Protein AF-A0A6J7ZP43-F1 (afdb_monomer_lite)

Foldseek 3Di:
DPPPQAPVSVQVVVVVVAKDWDPDLDDDPQKKKKWFFAAPVRGTDFIWIADPVSWTWTDDPPDDIDTAHQCRQDDNPRGHGDTMIMHGND

Structure (mmCIF, N/CA/C/O backbone):
data_AF-A0A6J7ZP43-F1
#
_entry.id   AF-A0A6J7ZP43-F1
#
loop_
_atom_site.group_PDB
_atom_site.id
_atom_site.type_symbol
_atom_site.label_atom_id
_atom_site.label_alt_id
_atom_site.label_comp_id
_atom_site.label_asym_id
_atom_site.label_entity_id
_atom_site.label_seq_id
_atom_site.pdbx_PDB_ins_code
_atom_site.Cartn_x
_atom_site.Cartn_y
_atom_site.Cartn_z
_atom_site.occupancy
_atom_site.B_iso_or_equiv
_atom_site.auth_seq_id
_atom_site.auth_comp_id
_atom_site.auth_asym_id
_atom_site.auth_atom_id
_atom_site.pdbx_PDB_model_num
ATOM 1 N N . MET A 1 1 ? 12.358 -17.889 9.158 1.00 43.12 1 MET A N 1
ATOM 2 C CA . MET A 1 1 ? 11.368 -18.071 8.077 1.00 43.12 1 MET A CA 1
ATOM 3 C C . MET A 1 1 ? 11.938 -17.374 6.857 1.00 43.12 1 MET A C 1
ATOM 5 O O . MET A 1 1 ? 12.373 -16.241 7.043 1.00 43.12 1 MET A O 1
ATOM 9 N N . PRO A 1 2 ? 12.056 -18.023 5.686 1.00 45.25 2 PRO A N 1
ATOM 10 C CA . PRO A 1 2 ? 12.413 -17.294 4.473 1.00 45.25 2 PRO A CA 1
ATOM 11 C C . PRO A 1 2 ? 11.338 -16.222 4.261 1.00 45.25 2 PRO A C 1
ATOM 13 O O . PRO A 1 2 ? 10.148 -16.528 4.276 1.00 45.25 2 PRO A O 1
ATOM 16 N N . GLN A 1 3 ? 11.746 -14.957 4.212 1.00 54.75 3 GLN A N 1
ATOM 17 C CA . GLN A 1 3 ? 10.847 -13.856 3.889 1.00 54.75 3 GLN A CA 1
ATOM 18 C C . GLN A 1 3 ? 10.587 -13.963 2.393 1.00 54.75 3 GLN A C 1
ATOM 20 O O . GLN A 1 3 ? 11.390 -13.507 1.590 1.00 54.75 3 GLN A O 1
ATOM 25 N N . GLU A 1 4 ? 9.523 -14.660 2.008 1.00 59.47 4 GLU A N 1
ATOM 26 C CA . GLU A 1 4 ? 9.027 -14.571 0.642 1.00 59.47 4 GLU A CA 1
ATOM 27 C C . GLU A 1 4 ? 8.609 -13.118 0.419 1.00 59.47 4 GLU A C 1
ATOM 29 O O . GLU A 1 4 ? 7.595 -12.664 0.948 1.00 59.47 4 GLU A O 1
ATOM 34 N N . GLU A 1 5 ? 9.423 -12.373 -0.326 1.00 66.88 5 GLU A N 1
ATOM 35 C CA . GLU A 1 5 ? 9.178 -10.988 -0.736 1.00 66.88 5 GLU A CA 1
ATOM 36 C C . GLU A 1 5 ? 8.085 -10.960 -1.813 1.00 66.88 5 GLU A C 1
ATOM 38 O O . GLU A 1 5 ? 8.279 -10.502 -2.932 1.00 66.88 5 GLU A O 1
ATOM 43 N N . THR A 1 6 ? 6.922 -11.532 -1.504 1.00 82.06 6 THR A N 1
ATOM 44 C CA . THR A 1 6 ? 5.766 -11.568 -2.395 1.00 82.06 6 THR A CA 1
ATOM 45 C C . THR A 1 6 ? 4.662 -10.692 -1.836 1.00 82.06 6 THR A C 1
ATOM 47 O O . THR A 1 6 ? 4.467 -10.583 -0.622 1.00 82.06 6 THR A O 1
ATOM 50 N N . ILE A 1 7 ? 3.876 -10.097 -2.732 1.00 84.50 7 ILE A N 1
ATOM 51 C CA . ILE A 1 7 ? 2.727 -9.286 -2.328 1.00 84.50 7 ILE A CA 1
ATOM 52 C C . ILE A 1 7 ? 1.748 -10.079 -1.453 1.00 84.50 7 ILE A C 1
ATOM 54 O O . ILE A 1 7 ? 1.205 -9.545 -0.491 1.00 84.50 7 ILE A O 1
ATOM 58 N N . ALA A 1 8 ? 1.578 -11.376 -1.729 1.00 86.62 8 ALA A N 1
ATOM 59 C CA . ALA A 1 8 ? 0.719 -12.259 -0.953 1.00 86.62 8 ALA A CA 1
ATOM 60 C C . ALA A 1 8 ? 1.205 -12.395 0.496 1.00 86.62 8 ALA A C 1
ATOM 62 O O . ALA A 1 8 ? 0.395 -12.278 1.413 1.00 86.62 8 ALA A O 1
ATOM 63 N N . ALA A 1 9 ? 2.511 -12.570 0.719 1.00 86.69 9 ALA A N 1
ATOM 64 C CA . ALA A 1 9 ? 3.078 -12.637 2.064 1.00 86.69 9 ALA A CA 1
ATOM 65 C C . ALA A 1 9 ? 2.881 -11.321 2.834 1.00 86.69 9 ALA A C 1
ATOM 67 O O . ALA A 1 9 ? 2.500 -1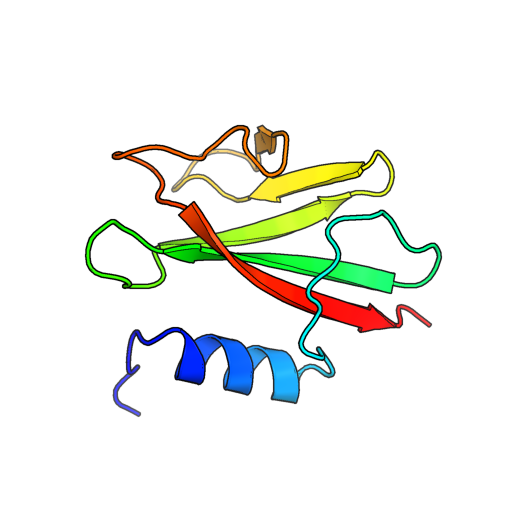1.346 4.005 1.00 86.69 9 ALA A O 1
ATOM 68 N N . TYR A 1 10 ? 3.054 -10.173 2.170 1.00 86.50 10 TYR A N 1
ATOM 69 C CA . TYR A 1 10 ? 2.778 -8.863 2.767 1.00 86.50 10 TYR A CA 1
ATOM 70 C C . TYR A 1 10 ? 1.296 -8.697 3.119 1.00 86.50 10 TYR A C 1
ATOM 72 O O . TYR A 1 10 ? 0.976 -8.278 4.231 1.00 86.50 10 TYR A O 1
ATOM 80 N N . ILE A 1 11 ? 0.387 -9.069 2.213 1.00 89.06 11 ILE A N 1
ATOM 81 C CA . ILE A 1 11 ? -1.060 -9.041 2.464 1.00 89.06 11 ILE A CA 1
ATOM 82 C C . ILE A 1 11 ? -1.399 -9.907 3.679 1.00 89.06 11 ILE A C 1
ATOM 84 O O . ILE A 1 11 ? -2.067 -9.423 4.588 1.00 89.06 11 ILE A O 1
ATOM 88 N N . GLN A 1 12 ? -0.896 -11.144 3.738 1.00 89.31 12 GLN A N 1
ATOM 89 C CA . GLN A 1 12 ? -1.113 -12.045 4.873 1.00 89.31 12 GLN A CA 1
ATOM 90 C C . GLN A 1 12 ? -0.573 -11.445 6.177 1.00 89.31 12 GLN A C 1
ATOM 92 O O . GLN A 1 12 ? -1.270 -11.452 7.191 1.00 89.31 12 GLN A O 1
ATOM 97 N N . ALA A 1 13 ? 0.629 -10.861 6.158 1.00 89.12 13 ALA A N 1
ATOM 98 C CA . ALA A 1 13 ? 1.216 -10.213 7.326 1.00 89.12 13 ALA A CA 1
ATOM 99 C C . ALA A 1 13 ? 0.338 -9.060 7.839 1.00 89.12 13 ALA A C 1
ATOM 101 O O . ALA A 1 13 ? 0.031 -9.003 9.029 1.00 89.12 13 ALA A O 1
ATOM 102 N N . TYR A 1 14 ? -0.143 -8.182 6.957 1.00 89.50 14 TYR A N 1
ATOM 103 C CA . TYR A 1 14 ? -1.070 -7.120 7.350 1.00 89.50 14 TYR A CA 1
ATOM 104 C C . TYR A 1 14 ? -2.427 -7.667 7.807 1.00 89.50 14 TYR A C 1
ATOM 106 O O . TYR A 1 14 ? -2.995 -7.149 8.769 1.00 89.50 14 TYR A O 1
ATOM 114 N N . GLN A 1 15 ? -2.925 -8.744 7.201 1.00 90.38 15 GLN A N 1
ATOM 115 C CA . GLN A 1 15 ? -4.147 -9.411 7.654 1.00 90.38 15 GLN A CA 1
ATOM 116 C C . GLN A 1 15 ? -4.035 -9.911 9.097 1.00 90.38 15 GLN A C 1
ATOM 118 O O . GLN A 1 15 ? -4.991 -9.769 9.858 1.00 90.38 15 GLN A O 1
ATOM 123 N N . THR A 1 16 ? -2.857 -10.377 9.534 1.00 90.12 16 THR A N 1
ATOM 124 C CA . THR A 1 16 ? -2.640 -10.734 10.952 1.00 90.12 16 THR A CA 1
ATOM 125 C C . THR A 1 16 ? -2.763 -9.543 11.911 1.00 90.12 16 THR A C 1
ATOM 127 O O . THR A 1 16 ? -3.076 -9.724 13.084 1.00 90.12 16 THR A O 1
ATOM 130 N N . LEU A 1 17 ? -2.571 -8.316 11.414 1.00 88.44 17 LEU A N 1
ATOM 131 C CA . LEU A 1 17 ? -2.725 -7.063 12.162 1.00 88.44 17 LEU A CA 1
ATOM 132 C C . LEU A 1 17 ? -4.153 -6.488 12.080 1.00 88.44 17 LEU A C 1
ATOM 134 O O . LEU A 1 17 ? -4.379 -5.352 12.516 1.00 88.44 17 LEU A O 1
ATOM 138 N N . GLY A 1 18 ? -5.094 -7.242 11.501 1.00 90.56 18 GLY A N 1
ATOM 139 C CA . GLY A 1 18 ? -6.493 -6.850 11.331 1.00 90.56 18 GLY A CA 1
ATOM 140 C C . GLY A 1 18 ? -6.765 -6.002 10.090 1.00 90.56 18 GLY A C 1
ATOM 141 O O . GLY A 1 18 ? -7.807 -5.355 10.029 1.00 90.56 18 GLY A O 1
ATOM 142 N N . TYR A 1 19 ? -5.844 -5.963 9.123 1.00 91.81 19 TYR A N 1
ATOM 143 C CA . TYR A 1 19 ? -6.124 -5.337 7.834 1.00 91.81 19 TYR A CA 1
ATOM 144 C C . TYR A 1 19 ? -6.907 -6.266 6.908 1.00 91.81 19 TYR A C 1
ATOM 146 O O . TYR A 1 19 ? -6.702 -7.472 6.869 1.00 91.81 19 TYR A O 1
ATOM 154 N N . GLU A 1 20 ? -7.764 -5.682 6.093 1.00 92.19 20 GLU A N 1
ATOM 155 C CA . GLU A 1 20 ? -8.557 -6.337 5.066 1.00 92.19 20 GLU A CA 1
ATOM 156 C C . GLU A 1 20 ? -8.250 -5.720 3.698 1.00 92.19 20 GLU A C 1
ATOM 158 O O . GLU A 1 20 ? -7.884 -4.548 3.582 1.00 92.19 20 GLU A O 1
ATOM 163 N N . ILE A 1 21 ? -8.372 -6.531 2.648 1.00 91.12 21 ILE A N 1
ATOM 164 C CA . ILE A 1 21 ? -8.137 -6.113 1.263 1.00 91.12 21 ILE A CA 1
ATOM 165 C C . ILE A 1 21 ? -9.160 -5.039 0.896 1.00 91.12 21 ILE A C 1
ATOM 167 O O . ILE A 1 21 ? -10.365 -5.242 1.022 1.00 91.12 21 ILE A O 1
ATOM 171 N N . CYS A 1 22 ? -8.676 -3.899 0.412 1.00 88.25 22 CYS A N 1
ATOM 172 C CA . CYS A 1 22 ? -9.502 -2.789 -0.027 1.00 88.25 22 CYS A CA 1
ATOM 173 C C . CYS A 1 22 ? -9.099 -2.384 -1.444 1.00 88.25 22 CYS A C 1
ATOM 175 O O . CYS A 1 22 ? -7.921 -2.269 -1.754 1.00 88.25 22 CYS A O 1
ATOM 177 N N . GLN A 1 23 ? -10.075 -2.153 -2.315 1.00 76.88 23 GLN A N 1
ATOM 178 C CA . GLN A 1 23 ? -9.814 -1.631 -3.662 1.00 76.88 23 GLN A CA 1
ATOM 179 C C . GLN A 1 23 ? -9.995 -0.109 -3.744 1.00 76.88 23 GLN A C 1
ATOM 181 O O . GLN A 1 23 ? -9.693 0.491 -4.767 1.00 76.88 23 GLN A O 1
ATOM 186 N N . GLY A 1 24 ? -10.496 0.522 -2.679 1.00 79.75 24 GLY A N 1
ATOM 187 C CA . GLY A 1 24 ? -10.787 1.949 -2.660 1.00 79.75 24 GLY A CA 1
ATOM 188 C C . GLY A 1 24 ? -9.677 2.759 -2.004 1.00 79.75 24 GLY A C 1
ATOM 189 O O . GLY A 1 24 ? -9.375 2.559 -0.826 1.00 79.75 24 GLY A O 1
ATOM 190 N N . GLU A 1 25 ? -9.156 3.745 -2.724 1.00 78.19 25 GLU A N 1
ATOM 191 C CA . GLU A 1 25 ? -8.254 4.771 -2.187 1.00 78.19 25 GLU A CA 1
ATOM 192 C C . GLU A 1 25 ? -8.973 5.872 -1.392 1.00 78.19 25 GLU A C 1
ATOM 194 O O . GLU A 1 25 ? -8.327 6.659 -0.710 1.00 78.19 25 GLU A O 1
ATOM 199 N N . GLY A 1 26 ? -10.307 5.939 -1.460 1.00 79.44 26 GLY A N 1
ATOM 200 C CA . GLY A 1 26 ? -11.083 7.000 -0.816 1.00 79.44 26 GLY A CA 1
ATOM 201 C C . GLY A 1 26 ? -10.899 7.018 0.700 1.00 79.44 26 GLY A C 1
ATOM 202 O O . GLY A 1 26 ? -10.935 5.969 1.340 1.00 79.44 26 GLY A O 1
ATOM 203 N N . LEU A 1 27 ? -10.716 8.200 1.283 1.00 81.69 27 LEU A N 1
ATOM 204 C CA . LEU A 1 27 ? -10.587 8.348 2.729 1.00 81.69 27 LEU A CA 1
ATOM 205 C C . LEU A 1 27 ? -11.889 7.910 3.424 1.00 81.69 27 LEU A C 1
ATOM 207 O O . LEU A 1 27 ? -12.957 8.466 3.170 1.00 81.69 27 LEU A O 1
ATOM 211 N N . GLU A 1 28 ? -11.794 6.927 4.316 1.00 83.81 28 GLU A N 1
ATOM 212 C CA . GLU A 1 28 ? -12.910 6.447 5.136 1.00 83.81 28 GLU A CA 1
ATOM 213 C C . GLU A 1 28 ? -12.657 6.860 6.592 1.00 83.81 28 GLU A C 1
ATOM 215 O O . GLU A 1 28 ? -11.689 6.420 7.214 1.00 83.81 28 GLU A O 1
ATOM 220 N N . VAL A 1 29 ? -13.516 7.719 7.147 1.00 83.06 29 VAL A N 1
ATOM 221 C CA . VAL A 1 29 ? -13.413 8.129 8.557 1.00 83.06 29 VAL A CA 1
ATOM 222 C C . VAL A 1 29 ? -13.567 6.897 9.452 1.00 83.06 29 VAL A C 1
ATOM 224 O O . VAL A 1 2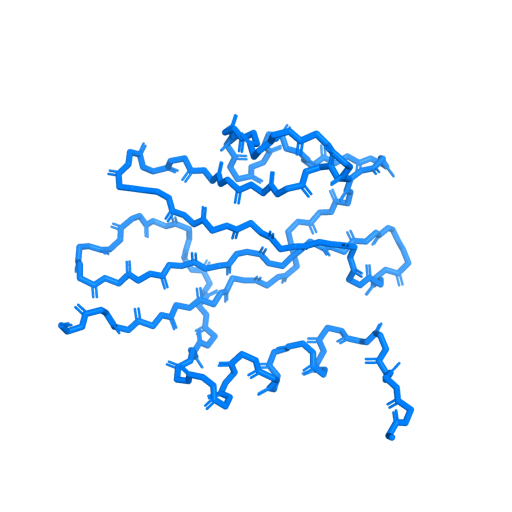9 ? -14.502 6.118 9.282 1.00 83.06 29 VAL A O 1
ATOM 227 N N . GLY A 1 30 ? -12.642 6.720 10.398 1.00 86.44 30 GLY A N 1
ATOM 228 C CA . GLY A 1 30 ? -12.593 5.537 11.265 1.00 86.44 30 GLY A CA 1
ATOM 229 C C . GLY A 1 30 ? -11.827 4.350 10.673 1.00 86.44 30 GLY A C 1
ATOM 230 O O . GLY A 1 30 ? -11.774 3.300 11.305 1.00 86.44 30 GLY A O 1
ATOM 231 N N . TYR A 1 31 ? -11.198 4.495 9.501 1.00 88.88 31 TYR A N 1
ATOM 232 C CA . TYR A 1 31 ? -10.347 3.462 8.912 1.00 88.88 31 TYR A CA 1
ATOM 233 C C . TYR A 1 31 ? -8.932 3.978 8.630 1.00 88.88 31 TYR A C 1
ATOM 235 O O . TYR A 1 31 ? -8.729 5.100 8.174 1.00 88.88 31 TYR A O 1
ATOM 243 N N . GLN A 1 32 ? -7.936 3.126 8.869 1.00 89.69 32 GLN A N 1
ATOM 244 C CA . GLN A 1 32 ? -6.552 3.332 8.450 1.00 89.69 32 GLN A CA 1
ATOM 245 C C . GLN A 1 32 ? -6.302 2.531 7.187 1.00 89.69 32 GLN A C 1
ATOM 247 O O . GLN A 1 32 ? -6.485 1.313 7.201 1.00 89.69 32 GLN A O 1
ATOM 252 N N . LYS A 1 33 ? -5.829 3.189 6.128 1.00 91.50 33 LYS A N 1
ATOM 253 C CA . LYS A 1 33 ? -5.451 2.514 4.887 1.00 91.50 33 LYS A CA 1
ATOM 254 C C . LYS A 1 33 ? -3.943 2.454 4.699 1.00 91.50 33 LYS A C 1
ATOM 256 O O . LYS A 1 33 ? -3.222 3.362 5.116 1.00 91.50 33 LYS A O 1
ATOM 261 N N . ILE A 1 34 ? -3.481 1.377 4.073 1.00 91.00 34 ILE A N 1
ATOM 262 C CA . ILE A 1 34 ? -2.095 1.166 3.656 1.00 91.00 34 ILE A CA 1
ATOM 263 C C . ILE A 1 34 ? -2.087 0.727 2.192 1.00 91.00 34 ILE A C 1
ATOM 265 O O . ILE A 1 34 ? -2.820 -0.181 1.823 1.00 91.00 34 ILE A O 1
ATOM 269 N N . ALA A 1 35 ? -1.256 1.357 1.372 1.00 90.69 35 ALA A N 1
ATOM 270 C CA . ALA A 1 35 ? -1.016 1.013 -0.019 1.00 90.69 35 ALA A CA 1
ATOM 271 C C . ALA A 1 35 ? 0.345 0.324 -0.127 1.00 90.69 35 ALA A C 1
ATOM 273 O O . ALA A 1 35 ? 1.348 0.870 0.327 1.00 90.69 35 ALA A O 1
ATOM 274 N N . ILE A 1 36 ? 0.373 -0.870 -0.708 1.00 89.31 36 ILE A N 1
ATOM 275 C CA . ILE A 1 36 ? 1.588 -1.624 -1.013 1.00 89.31 36 ILE A CA 1
ATOM 276 C C . ILE A 1 36 ? 1.977 -1.324 -2.458 1.00 89.31 36 ILE A C 1
ATOM 278 O O . ILE A 1 36 ? 1.157 -1.479 -3.367 1.00 89.31 36 ILE A O 1
ATOM 282 N N . TYR A 1 37 ? 3.231 -0.930 -2.653 1.00 87.31 37 TYR A N 1
ATOM 283 C CA . TYR A 1 37 ? 3.813 -0.638 -3.955 1.00 87.31 37 TYR A CA 1
ATOM 284 C C . TYR A 1 37 ? 4.694 -1.798 -4.396 1.00 87.31 37 TYR A C 1
ATOM 286 O O . TYR A 1 37 ? 5.390 -2.392 -3.571 1.00 87.31 37 TYR A O 1
ATOM 294 N N . VAL A 1 38 ? 4.675 -2.102 -5.690 1.00 87.56 38 VAL A N 1
ATOM 295 C CA . VAL A 1 38 ? 5.530 -3.120 -6.312 1.00 87.56 38 VAL A CA 1
ATOM 296 C C . VAL A 1 38 ? 6.333 -2.526 -7.456 1.00 87.56 38 VAL A C 1
ATOM 298 O O . VAL A 1 38 ? 5.862 -1.614 -8.131 1.00 87.56 38 VAL A O 1
ATOM 301 N N . ASP A 1 39 ? 7.531 -3.043 -7.693 1.00 85.50 39 ASP A N 1
ATOM 302 C CA . ASP A 1 39 ? 8.318 -2.691 -8.872 1.00 85.50 39 ASP A CA 1
ATOM 303 C C . ASP A 1 39 ? 7.739 -3.302 -10.164 1.00 85.50 39 ASP A C 1
ATOM 305 O O . ASP A 1 39 ? 6.721 -3.998 -10.168 1.00 85.50 39 ASP A O 1
ATOM 309 N N . SER A 1 40 ? 8.412 -3.059 -11.288 1.00 82.38 40 SER A N 1
ATOM 310 C CA . SER A 1 40 ? 8.052 -3.615 -12.599 1.00 82.38 40 SER A CA 1
ATOM 311 C C . SER A 1 40 ? 8.121 -5.146 -12.675 1.00 82.38 40 SER A C 1
ATOM 313 O O . SER A 1 40 ? 7.533 -5.736 -13.581 1.00 82.38 40 SER A O 1
ATOM 315 N N . SER A 1 41 ? 8.799 -5.797 -11.728 1.00 81.88 41 SER A N 1
ATOM 316 C CA . SER A 1 41 ? 8.861 -7.255 -11.584 1.00 81.88 41 SER A CA 1
ATOM 317 C C . SER A 1 41 ? 7.762 -7.800 -10.660 1.00 81.88 41 SER A C 1
ATOM 319 O O . SER A 1 41 ? 7.663 -9.013 -10.477 1.00 81.88 41 SER A O 1
ATOM 321 N N . GLY A 1 42 ? 6.917 -6.931 -10.093 1.00 79.88 42 GLY A N 1
ATOM 322 C CA . GLY A 1 42 ? 5.853 -7.300 -9.162 1.00 79.88 42 GLY A CA 1
ATOM 323 C C . GLY A 1 42 ? 6.344 -7.575 -7.738 1.00 79.88 42 GLY A C 1
ATOM 324 O O . GLY A 1 42 ? 5.597 -8.150 -6.942 1.00 79.88 42 GLY A O 1
ATOM 325 N N . ILE A 1 43 ? 7.576 -7.179 -7.405 1.00 83.94 43 ILE A N 1
ATOM 326 C CA . ILE A 1 43 ? 8.156 -7.366 -6.071 1.00 83.94 43 ILE A CA 1
ATOM 327 C C . ILE A 1 43 ? 7.774 -6.163 -5.195 1.00 83.94 43 ILE A C 1
ATOM 329 O O . ILE A 1 43 ? 7.957 -5.023 -5.626 1.00 83.94 43 ILE A O 1
ATOM 333 N N . PRO A 1 44 ? 7.229 -6.372 -3.980 1.00 84.56 44 PRO A N 1
ATOM 334 C CA . PRO A 1 44 ? 6.872 -5.293 -3.069 1.00 84.56 44 PRO A CA 1
ATOM 335 C C . PRO A 1 44 ? 8.105 -4.473 -2.678 1.00 84.56 44 PRO A C 1
ATOM 337 O O . PRO A 1 44 ? 9.053 -4.998 -2.102 1.00 84.56 44 PRO A O 1
ATOM 340 N N . THR A 1 45 ? 8.073 -3.172 -2.959 1.00 84.44 45 THR A N 1
ATOM 341 C CA . THR A 1 45 ? 9.187 -2.254 -2.678 1.00 84.44 45 THR A CA 1
ATOM 342 C C . THR A 1 45 ? 8.996 -1.534 -1.351 1.00 84.44 45 THR A C 1
ATOM 344 O O . THR A 1 45 ? 9.909 -1.465 -0.530 1.00 84.44 45 THR A O 1
ATOM 347 N N . HIS A 1 46 ? 7.802 -0.988 -1.122 1.00 86.06 46 HIS A N 1
ATOM 348 C CA . HIS A 1 46 ? 7.471 -0.232 0.080 1.00 86.06 46 HIS A CA 1
ATOM 349 C C . HIS A 1 46 ? 5.957 -0.173 0.312 1.00 86.06 46 HIS A C 1
ATOM 351 O O . HIS A 1 46 ? 5.153 -0.565 -0.535 1.00 86.06 46 HIS A O 1
ATOM 357 N N . ALA A 1 47 ? 5.565 0.329 1.483 1.00 87.69 47 ALA A N 1
ATOM 358 C CA . ALA A 1 47 ? 4.174 0.574 1.835 1.00 87.69 47 ALA A CA 1
ATOM 359 C C . ALA A 1 47 ? 3.987 2.025 2.297 1.00 87.69 47 ALA A C 1
ATOM 361 O O . ALA A 1 47 ? 4.815 2.555 3.040 1.00 87.69 47 ALA A O 1
ATOM 362 N N . ALA A 1 48 ? 2.889 2.653 1.882 1.00 89.69 48 ALA A N 1
ATOM 363 C CA . ALA A 1 48 ? 2.496 3.991 2.308 1.00 89.69 48 ALA A CA 1
ATOM 364 C C . ALA A 1 48 ? 1.202 3.937 3.120 1.00 89.69 48 ALA A C 1
ATOM 366 O O . ALA A 1 48 ? 0.292 3.179 2.800 1.00 89.69 48 ALA A O 1
ATOM 367 N N . ARG A 1 49 ? 1.086 4.761 4.158 1.00 90.12 49 ARG A N 1
ATOM 368 C CA . ARG A 1 49 ? -0.122 4.891 4.982 1.00 90.12 49 ARG A CA 1
ATOM 369 C C . ARG A 1 49 ? -0.923 6.113 4.557 1.00 90.12 49 ARG A C 1
ATOM 371 O O . ARG A 1 49 ? -0.347 7.181 4.386 1.00 90.12 49 ARG A O 1
ATOM 378 N N . GLN A 1 50 ? -2.242 5.985 4.478 1.00 89.88 50 GLN A N 1
ATOM 379 C CA . GLN A 1 50 ? -3.115 7.125 4.226 1.00 89.88 50 GLN A CA 1
ATOM 380 C C . GLN A 1 50 ? -3.252 8.012 5.469 1.00 89.88 50 GLN A C 1
ATOM 382 O O . GLN A 1 50 ? -3.430 7.531 6.591 1.00 89.88 50 GLN A O 1
ATOM 387 N N . LEU A 1 51 ? -3.178 9.317 5.256 1.00 84.62 51 LEU A N 1
ATOM 388 C CA . LEU A 1 51 ? -3.364 10.373 6.238 1.00 84.62 51 LEU A CA 1
ATOM 389 C C . LEU A 1 51 ? -4.792 10.933 6.163 1.00 84.62 51 LEU A C 1
ATOM 391 O O . LEU A 1 51 ? -5.478 10.817 5.150 1.00 84.62 51 LEU A O 1
ATOM 395 N N . ALA A 1 52 ? -5.234 11.602 7.231 1.00 81.25 52 ALA A N 1
ATOM 396 C CA . ALA A 1 52 ? -6.573 12.200 7.319 1.00 81.25 52 ALA A CA 1
ATOM 397 C C . ALA A 1 52 ? -6.826 13.341 6.309 1.00 81.25 52 ALA A C 1
ATOM 399 O O . ALA A 1 52 ? -7.954 13.798 6.163 1.00 81.25 52 ALA A O 1
ATOM 400 N N . ASN A 1 53 ? -5.784 13.804 5.615 1.00 79.75 53 ASN A N 1
ATOM 401 C CA . ASN A 1 53 ? -5.844 14.792 4.536 1.00 79.75 53 ASN A CA 1
ATOM 402 C C . ASN A 1 53 ? -5.967 14.139 3.139 1.00 79.75 53 ASN A C 1
ATOM 404 O O . ASN A 1 53 ? -5.717 14.809 2.140 1.00 79.75 53 ASN A O 1
ATOM 408 N N . SER A 1 54 ? -6.296 12.842 3.070 1.00 80.75 54 SER A N 1
ATOM 409 C CA . SER A 1 54 ? -6.327 12.010 1.853 1.00 80.75 54 SER A CA 1
ATOM 410 C C . SER A 1 54 ? -4.971 11.778 1.175 1.00 80.75 54 SER A C 1
ATOM 412 O O . SER A 1 54 ? -4.918 11.043 0.188 1.00 80.75 54 SER A O 1
ATOM 414 N N . LYS A 1 55 ? -3.873 12.337 1.699 1.00 86.19 55 LYS A N 1
ATOM 415 C CA . LYS A 1 55 ? -2.517 12.047 1.221 1.00 86.19 55 LYS A CA 1
ATOM 416 C C . LYS A 1 55 ? -2.011 10.722 1.775 1.00 86.19 55 LYS A C 1
ATOM 418 O O . LYS A 1 55 ? -2.584 10.148 2.699 1.00 86.19 55 LYS A O 1
ATOM 423 N N . TRP A 1 56 ? -0.906 10.258 1.225 1.00 89.06 56 TRP A N 1
ATOM 424 C CA . TRP A 1 56 ? -0.200 9.058 1.630 1.00 89.06 56 TRP A CA 1
ATOM 425 C C . TRP A 1 56 ? 1.171 9.432 2.163 1.00 89.06 56 TRP A C 1
ATOM 427 O O . TRP A 1 56 ? 1.756 10.422 1.743 1.00 89.06 56 TRP A O 1
ATOM 437 N N . THR A 1 57 ? 1.670 8.659 3.119 1.00 87.00 57 THR A N 1
ATOM 438 C CA . THR A 1 57 ? 3.003 8.864 3.669 1.00 87.00 57 THR A CA 1
ATOM 439 C C . THR A 1 57 ? 3.784 7.569 3.732 1.00 87.00 57 THR A C 1
ATOM 441 O O . THR A 1 57 ? 3.255 6.533 4.142 1.00 87.00 57 THR A O 1
ATOM 444 N N . SER A 1 58 ? 5.039 7.618 3.301 1.00 83.06 58 SER A N 1
ATOM 445 C CA . SER A 1 58 ? 5.962 6.487 3.350 1.00 83.06 58 SER A CA 1
ATOM 446 C C . SER A 1 58 ? 7.368 6.950 3.680 1.00 83.06 58 SER A C 1
ATOM 448 O O . SER A 1 58 ? 7.800 8.026 3.258 1.00 83.06 58 SER A O 1
ATOM 450 N N . LYS A 1 59 ? 8.114 6.081 4.355 1.00 76.56 59 LYS A N 1
ATOM 451 C CA . LYS A 1 59 ? 9.527 6.299 4.628 1.00 76.56 59 LYS A CA 1
ATOM 452 C C . LYS A 1 59 ? 10.369 5.976 3.395 1.00 76.56 59 LYS A C 1
ATOM 454 O O . LYS A 1 59 ? 10.490 4.813 3.012 1.00 76.56 59 LYS A O 1
ATOM 459 N N . LEU A 1 60 ? 10.986 6.992 2.793 1.00 68.38 60 LEU A N 1
ATOM 460 C CA . LEU A 1 60 ? 11.943 6.812 1.699 1.00 68.38 60 LEU A CA 1
ATOM 461 C C . LEU A 1 60 ? 13.367 6.652 2.250 1.00 68.38 60 LEU A C 1
ATOM 463 O O . LEU A 1 60 ? 14.132 7.608 2.382 1.00 68.38 60 LEU A O 1
ATOM 467 N N . GLY A 1 61 ? 13.739 5.411 2.564 1.00 64.50 61 GLY A N 1
ATOM 468 C CA . GLY A 1 61 ? 15.089 5.075 3.024 1.00 64.50 61 GLY A CA 1
ATOM 469 C C . GLY A 1 61 ? 15.424 5.657 4.404 1.00 64.50 61 GLY A C 1
ATOM 470 O O . GLY A 1 61 ? 14.665 5.497 5.358 1.00 64.50 61 GLY A O 1
ATOM 471 N N . TRP A 1 62 ? 16.595 6.292 4.529 1.00 54.50 62 TRP A N 1
ATOM 472 C CA . TRP A 1 62 ? 17.070 6.905 5.783 1.00 54.50 62 TRP A CA 1
ATOM 473 C C . TRP A 1 62 ? 16.463 8.284 6.076 1.00 54.50 62 TRP A C 1
ATOM 475 O O . TRP A 1 62 ? 16.693 8.825 7.156 1.00 54.50 62 TRP A O 1
ATOM 485 N N . LEU A 1 63 ? 15.732 8.858 5.122 1.00 52.12 63 LEU A N 1
ATOM 486 C CA . LEU A 1 63 ? 15.145 10.189 5.235 1.00 52.12 63 LEU A CA 1
ATOM 487 C C . LEU A 1 63 ? 13.818 10.165 6.011 1.00 52.12 63 LEU A C 1
ATOM 489 O O . LEU A 1 63 ? 13.279 9.099 6.324 1.00 52.12 63 LEU A O 1
ATOM 493 N N . GLU A 1 64 ? 13.328 11.362 6.343 1.00 63.22 64 GLU A N 1
ATOM 494 C CA . GLU A 1 64 ? 12.024 11.580 6.976 1.00 63.22 64 GLU A CA 1
ATOM 495 C C . GLU A 1 64 ? 10.874 11.050 6.105 1.00 63.22 64 GLU A C 1
ATOM 497 O O . GLU A 1 64 ? 10.991 10.939 4.881 1.00 63.22 64 GLU A O 1
ATOM 502 N N . ASP A 1 65 ? 9.762 10.695 6.751 1.00 73.12 65 ASP A N 1
ATOM 503 C CA . ASP A 1 65 ? 8.531 10.305 6.072 1.00 73.12 65 ASP A CA 1
ATOM 504 C C . ASP A 1 65 ? 8.066 11.435 5.140 1.00 73.12 65 ASP A C 1
ATOM 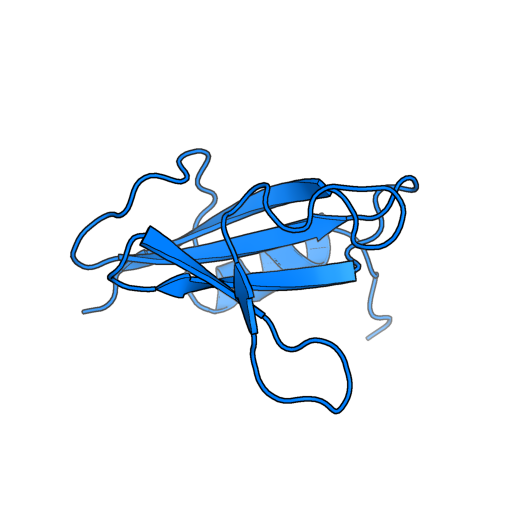506 O O . ASP A 1 65 ? 7.885 12.576 5.567 1.00 73.12 65 ASP A O 1
ATOM 510 N N . ILE A 1 66 ? 7.874 11.122 3.857 1.00 80.19 66 ILE A N 1
ATOM 511 C CA . ILE A 1 66 ? 7.350 12.090 2.886 1.00 80.19 66 ILE A CA 1
ATOM 512 C C . ILE A 1 66 ? 5.831 11.980 2.793 1.00 80.19 66 ILE A C 1
ATOM 514 O O . ILE A 1 66 ? 5.272 10.920 3.071 1.00 80.19 66 ILE A O 1
ATOM 518 N N . GLU A 1 67 ? 5.168 13.060 2.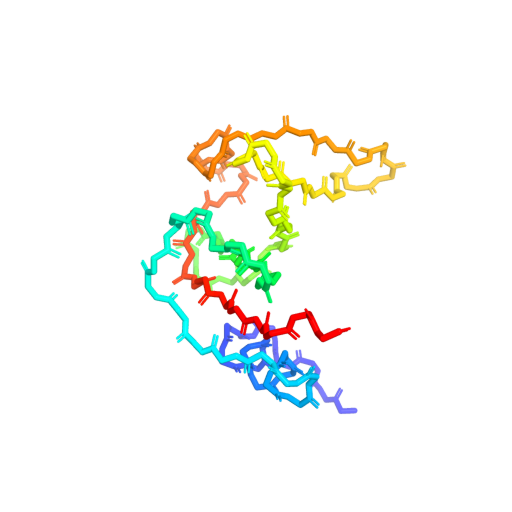383 1.00 84.38 67 GLU A N 1
ATOM 519 C CA . GLU A 1 67 ? 3.756 13.048 1.995 1.00 84.38 67 GLU A CA 1
ATOM 520 C C . GLU A 1 67 ? 3.635 13.129 0.471 1.00 84.38 67 GLU A C 1
ATOM 522 O O . GLU A 1 67 ? 4.188 14.031 -0.160 1.00 84.38 67 GLU A O 1
ATOM 527 N N . HIS A 1 68 ? 2.864 12.226 -0.119 1.00 81.69 68 HIS A N 1
ATOM 528 C CA . HIS A 1 68 ? 2.618 12.149 -1.554 1.00 81.69 68 HIS A CA 1
ATOM 529 C C . HIS A 1 68 ? 1.159 11.783 -1.840 1.00 81.69 68 HIS A C 1
ATOM 531 O O . HIS A 1 68 ? 0.419 11.335 -0.965 1.00 81.69 68 HIS A O 1
ATOM 537 N N . GLU A 1 69 ? 0.705 12.014 -3.066 1.00 83.31 69 GLU A N 1
ATOM 538 C CA . GLU A 1 69 ? -0.572 11.463 -3.540 1.00 83.31 69 GLU A CA 1
ATOM 539 C C . GLU A 1 69 ? -0.422 9.964 -3.807 1.00 83.31 69 GLU A C 1
ATOM 541 O O . GLU A 1 69 ? 0.698 9.503 -3.986 1.00 83.31 69 GLU A O 1
ATOM 546 N N . LEU A 1 70 ? -1.514 9.195 -3.871 1.00 79.12 70 LEU A N 1
ATOM 547 C CA . LEU A 1 70 ? -1.419 7.744 -4.097 1.00 79.12 70 LEU A CA 1
ATOM 548 C C . LEU A 1 70 ? -0.622 7.415 -5.369 1.00 79.12 70 LEU A C 1
ATOM 550 O O . LEU A 1 70 ? 0.236 6.537 -5.370 1.00 79.12 70 LEU A O 1
ATOM 554 N N . ASP A 1 71 ? -0.881 8.178 -6.428 1.00 75.56 71 ASP A N 1
ATOM 555 C CA . ASP A 1 71 ? -0.174 8.062 -7.700 1.00 75.56 71 ASP A CA 1
ATOM 556 C C . ASP A 1 71 ? 1.114 8.912 -7.746 1.00 75.56 71 ASP A C 1
ATOM 558 O O . ASP A 1 71 ? 1.901 8.842 -8.676 1.00 75.56 71 ASP A O 1
ATOM 562 N N . GLY A 1 72 ? 1.385 9.719 -6.717 1.00 66.44 72 GLY A N 1
ATOM 563 C CA . GLY A 1 72 ? 2.502 10.670 -6.695 1.00 66.44 72 GLY A CA 1
ATOM 564 C C . GLY A 1 72 ? 3.893 10.024 -6.689 1.00 66.44 72 GLY A C 1
ATOM 565 O O . GLY A 1 72 ? 4.882 10.704 -6.959 1.00 66.44 72 GLY A O 1
ATOM 566 N N . LEU A 1 73 ? 3.972 8.725 -6.387 1.00 67.81 73 LEU A N 1
ATOM 567 C CA . LEU A 1 73 ? 5.189 7.913 -6.480 1.00 67.81 73 LEU A CA 1
ATOM 568 C C . LEU A 1 73 ? 5.066 6.795 -7.520 1.00 67.81 73 LEU A C 1
ATOM 570 O O . LEU A 1 73 ? 5.888 5.880 -7.516 1.00 67.81 73 LEU A O 1
ATOM 574 N N . THR A 1 74 ? 4.070 6.829 -8.406 1.00 66.94 74 THR A N 1
ATOM 575 C CA . THR A 1 74 ? 4.007 5.831 -9.473 1.00 66.94 74 THR A CA 1
ATOM 576 C C . THR A 1 74 ? 5.062 6.137 -10.527 1.00 66.94 74 THR A C 1
ATOM 578 O O . THR A 1 74 ? 5.236 7.263 -10.996 1.00 66.94 74 THR A O 1
ATOM 581 N N 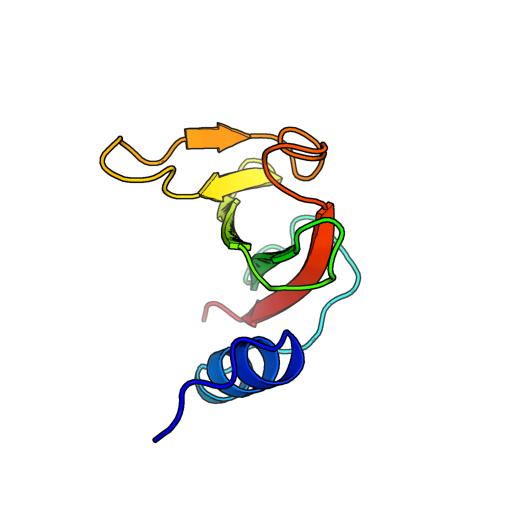. GLY A 1 75 ? 5.852 5.126 -10.866 1.00 63.75 75 GLY A N 1
ATOM 582 C CA . GLY A 1 75 ? 6.919 5.272 -11.844 1.00 63.75 75 GLY A CA 1
ATOM 583 C C . GLY A 1 75 ? 8.020 4.244 -11.670 1.00 63.75 75 GLY A C 1
ATOM 584 O O . GLY A 1 75 ? 8.135 3.584 -10.642 1.00 63.75 75 GLY A O 1
ATOM 585 N N . ASP A 1 76 ? 8.880 4.154 -12.679 1.00 63.12 76 ASP A N 1
ATOM 586 C CA . ASP A 1 76 ? 9.902 3.107 -12.815 1.00 63.12 76 ASP A CA 1
ATOM 587 C C . ASP A 1 76 ? 10.837 2.979 -11.593 1.00 63.12 76 ASP A C 1
ATOM 589 O O . ASP A 1 76 ? 11.346 1.905 -11.293 1.00 63.12 76 ASP A O 1
ATOM 593 N N . ARG A 1 77 ? 11.039 4.077 -10.847 1.00 65.56 77 ARG A N 1
ATOM 594 C CA . ARG A 1 77 ? 11.917 4.123 -9.664 1.00 65.56 77 ARG A CA 1
ATOM 595 C C . ARG A 1 77 ? 11.276 3.693 -8.349 1.00 65.56 77 ARG A C 1
ATOM 597 O O . ARG A 1 77 ? 12.003 3.253 -7.465 1.00 65.56 77 AR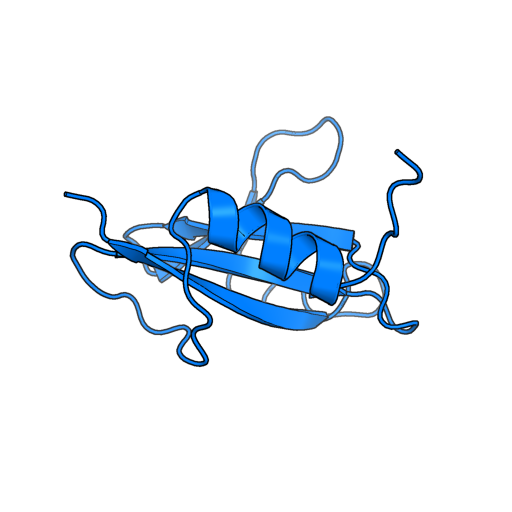G A O 1
ATOM 604 N N . TYR A 1 78 ? 9.972 3.884 -8.185 1.00 69.00 78 TYR A N 1
ATOM 605 C CA . TYR A 1 78 ? 9.292 3.690 -6.898 1.00 69.00 78 TYR A CA 1
ATOM 606 C C . TYR A 1 78 ? 8.204 2.614 -6.971 1.00 69.00 78 TYR A C 1
ATOM 608 O O . TYR A 1 78 ? 7.790 2.086 -5.939 1.00 69.00 78 TYR A O 1
ATOM 616 N N . GLY A 1 79 ? 7.837 2.194 -8.181 1.00 81.44 79 GLY A N 1
ATOM 617 C CA . GLY A 1 79 ? 6.874 1.139 -8.428 1.00 81.44 79 GLY A CA 1
ATOM 618 C C . GLY A 1 79 ? 5.479 1.673 -8.715 1.00 81.44 79 GLY A C 1
ATOM 619 O O . GLY A 1 79 ? 5.290 2.847 -9.017 1.00 81.44 79 GLY A O 1
ATOM 620 N N . VAL A 1 80 ? 4.494 0.788 -8.643 1.00 86.44 80 VAL A N 1
ATOM 621 C CA . VAL A 1 80 ? 3.070 1.094 -8.799 1.00 86.44 80 VAL A CA 1
ATOM 622 C C . VAL A 1 80 ? 2.284 0.528 -7.627 1.00 86.44 80 VAL A C 1
ATOM 624 O O . VAL A 1 80 ? 2.701 -0.450 -7.004 1.00 86.44 80 VAL A O 1
ATOM 627 N N . VAL A 1 81 ? 1.135 1.127 -7.324 1.00 88.12 81 VAL A N 1
ATOM 628 C CA . VAL A 1 81 ? 0.240 0.623 -6.279 1.00 88.12 81 VAL A CA 1
ATOM 629 C C . VAL A 1 81 ? -0.333 -0.715 -6.719 1.00 88.12 81 VAL A C 1
ATOM 631 O O . VAL A 1 81 ? -1.053 -0.799 -7.710 1.00 88.12 81 VAL A O 1
ATOM 634 N N . ALA A 1 82 ? -0.026 -1.765 -5.967 1.00 88.94 82 ALA A N 1
ATOM 635 C CA . ALA A 1 82 ? -0.469 -3.113 -6.288 1.00 88.94 82 ALA A CA 1
ATOM 636 C C . ALA A 1 82 ? -1.661 -3.556 -5.442 1.00 88.94 82 ALA A C 1
ATOM 638 O O . ALA A 1 82 ? -2.565 -4.218 -5.945 1.00 88.94 82 ALA A O 1
ATOM 639 N N . GLN A 1 83 ? -1.677 -3.192 -4.157 1.00 90.88 83 GLN A N 1
ATOM 640 C CA . GLN A 1 83 ? -2.778 -3.537 -3.264 1.00 90.88 83 GLN A CA 1
ATOM 641 C C . GLN A 1 83 ? -2.966 -2.483 -2.180 1.00 90.88 83 GLN A C 1
ATOM 643 O O . GLN A 1 83 ? -2.016 -2.109 -1.496 1.00 90.88 83 GLN A O 1
ATOM 648 N N . ILE A 1 84 ? -4.215 -2.066 -1.970 1.00 91.88 84 ILE A N 1
ATOM 649 C CA . ILE A 1 84 ? -4.608 -1.266 -0.811 1.00 91.88 84 ILE A CA 1
ATOM 650 C C . ILE A 1 84 ? -5.237 -2.187 0.239 1.00 91.88 84 ILE A C 1
ATOM 652 O O . ILE A 1 84 ? -5.935 -3.156 -0.059 1.00 91.88 84 ILE A O 1
ATOM 656 N N . LEU A 1 85 ? -4.956 -1.901 1.495 1.00 92.19 85 LEU A N 1
ATOM 657 C CA . LEU A 1 85 ? -5.479 -2.580 2.664 1.00 92.19 85 LEU A CA 1
ATOM 658 C C . LEU A 1 85 ? -6.121 -1.529 3.561 1.00 92.19 85 LEU A C 1
ATOM 660 O O . LEU A 1 85 ? -5.646 -0.396 3.616 1.00 92.19 85 LEU A O 1
ATOM 664 N N . LYS A 1 86 ? -7.174 -1.888 4.288 1.00 93.38 86 LYS A N 1
ATOM 665 C CA . LYS A 1 86 ? -7.779 -1.024 5.306 1.00 93.38 86 LYS A CA 1
ATOM 666 C C . LYS A 1 86 ? -7.942 -1.768 6.619 1.00 93.38 86 LYS A C 1
ATOM 668 O O . LYS A 1 86 ? -8.045 -2.981 6.608 1.00 93.38 86 LYS A O 1
ATOM 673 N N . ARG A 1 87 ? -7.984 -1.065 7.743 1.00 91.69 87 ARG A N 1
ATOM 674 C CA . ARG A 1 87 ? -8.500 -1.605 9.009 1.00 91.69 87 ARG A CA 1
ATOM 675 C C . ARG A 1 87 ? -9.290 -0.546 9.744 1.00 91.69 87 ARG A C 1
ATOM 677 O O . ARG A 1 87 ? -8.979 0.635 9.605 1.00 91.69 87 ARG A O 1
ATOM 684 N N . ALA A 1 88 ? -10.252 -0.962 10.553 1.00 89.69 88 ALA A N 1
ATOM 685 C CA . ALA A 1 88 ? -10.935 -0.054 11.461 1.00 89.69 88 ALA A CA 1
ATOM 686 C C . ALA A 1 88 ? -9.962 0.446 12.545 1.00 89.69 88 ALA A C 1
ATOM 688 O O . ALA A 1 88 ? -9.210 -0.336 13.130 1.00 89.69 88 ALA A O 1
ATOM 689 N N . ILE A 1 89 ? -9.970 1.752 12.798 1.00 82.31 89 ILE A N 1
ATOM 690 C CA . ILE A 1 89 ? -9.334 2.374 13.959 1.00 82.31 89 ILE A CA 1
ATOM 691 C C . ILE A 1 89 ? -10.471 2.644 14.941 1.00 82.31 89 ILE A C 1
ATOM 693 O O . ILE A 1 89 ? -11.227 3.597 14.758 1.00 82.31 89 ILE A O 1
ATOM 697 N N . ASN A 1 90 ? -10.639 1.746 15.910 1.00 62.47 90 ASN A N 1
ATOM 698 C CA . ASN A 1 90 ? -11.551 1.949 17.038 1.00 62.47 90 ASN A CA 1
ATOM 699 C C . ASN A 1 90 ? -10.920 2.864 18.089 1.00 62.47 90 ASN A C 1
ATOM 701 O O . ASN A 1 90 ? -9.684 2.765 18.276 1.00 62.47 90 ASN A O 1
#

Secondary structure (DSSP, 8-state):
------HHHHHHHHHHTT-EEE---S--TTEEEEEEEE-TTS-EEEEEEEPTTS-EEEE-TTSPEEEE-TTTT-BTTTBEEEEEEEEE--

Organism: NCBI:txid329571

InterPro domains:
  IPR056106 Domain of unknown function DUF7689 [PF24738] (2-86)

pLDDT: mean 80.86, std 11.31, range [43.12, 93.38]

Radius of gyration: 12.76 Å; chains: 1; bounding box: 30×33×30 Å

Sequence (90 aa):
MPQEETIAAYIQAYQTLGYEICQGEGLEVGYQKIAIYVDSSGIPTHAARQLANSKWTSKLGWLEDIEHELDGLTGDRYGVVAQILKRAIN